Protein AF-A0A5C7QDZ8-F1 (afdb_monomer_lite)

pLDDT: mean 84.64, std 15.02, range [42.12, 98.75]

Sequence (63 aa):
LLTLDDGTHCDDARQLAELKLADVRGKLADLRRIEKVLATLVRDCCASHGTVSCPLISTLQRQ

Structure (mmCIF, N/CA/C/O backbone):
data_AF-A0A5C7QDZ8-F1
#
_entry.id   AF-A0A5C7QDZ8-F1
#
loop_
_atom_site.group_PDB
_atom_site.id
_atom_site.type_symbol
_atom_site.label_atom_id
_atom_site.label_alt_id
_atom_site.label_comp_id
_atom_site.label_asym_id
_atom_site.label_entity_id
_atom_site.label_seq_id
_atom_site.pdbx_PDB_ins_code
_atom_site.Cartn_x
_atom_site.Cartn_y
_atom_site.Cartn_z
_atom_site.occupancy
_atom_site.B_iso_or_equiv
_atom_site.auth_seq_id
_atom_site.auth_comp_id
_atom_site.auth_asym_id
_atom_site.auth_atom_id
_atom_site.pdbx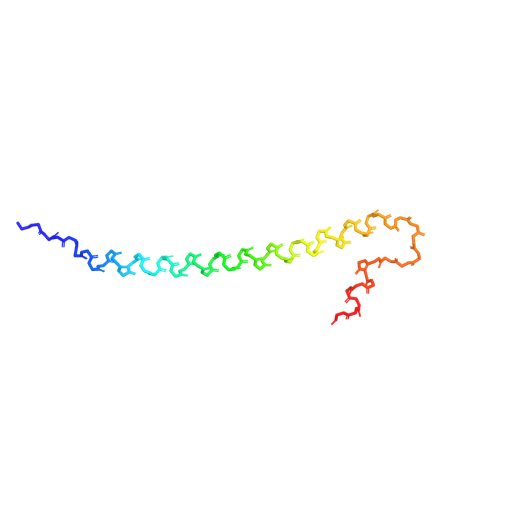_PDB_model_num
ATOM 1 N N . LEU A 1 1 ? 31.225 9.337 -37.610 1.00 42.12 1 LEU A N 1
ATOM 2 C CA . LEU A 1 1 ? 30.980 8.098 -36.845 1.00 42.12 1 LEU A CA 1
ATOM 3 C C . LEU A 1 1 ? 30.158 8.482 -35.629 1.00 42.12 1 LEU A C 1
ATOM 5 O O . LEU A 1 1 ? 30.715 8.973 -34.660 1.00 42.12 1 LEU A O 1
ATOM 9 N N . LEU A 1 2 ? 28.836 8.392 -35.753 1.00 46.19 2 LEU A N 1
ATOM 10 C CA . LEU A 1 2 ? 27.933 8.484 -34.614 1.00 46.19 2 LEU A CA 1
ATOM 11 C C . LEU A 1 2 ? 27.809 7.056 -34.106 1.00 46.19 2 LEU A C 1
ATOM 13 O O . LEU A 1 2 ? 27.216 6.220 -34.784 1.00 46.19 2 LEU A O 1
ATOM 17 N N . THR A 1 3 ? 28.456 6.764 -32.983 1.00 51.25 3 THR A N 1
ATOM 18 C CA . THR A 1 3 ? 28.080 5.637 -32.137 1.00 51.25 3 THR A CA 1
ATOM 19 C C . THR A 1 3 ? 26.622 5.886 -31.792 1.00 51.25 3 THR A C 1
ATOM 21 O O . THR A 1 3 ? 26.303 6.781 -31.011 1.00 51.25 3 THR A O 1
ATOM 24 N N . LEU A 1 4 ? 25.736 5.198 -32.510 1.00 55.31 4 LEU A N 1
ATOM 25 C CA . LEU A 1 4 ? 24.366 5.020 -32.080 1.00 55.31 4 LEU A CA 1
ATOM 26 C C . LEU A 1 4 ? 24.497 4.481 -30.662 1.00 55.31 4 LEU A C 1
ATOM 28 O O . LEU A 1 4 ? 25.146 3.464 -30.456 1.00 55.31 4 LEU A O 1
ATOM 32 N N . ASP A 1 5 ? 24.020 5.254 -29.697 1.00 57.78 5 ASP A N 1
ATOM 33 C CA . ASP A 1 5 ? 23.817 4.775 -28.341 1.00 57.78 5 ASP A CA 1
ATOM 34 C C . ASP A 1 5 ? 22.916 3.550 -28.495 1.00 57.78 5 ASP A C 1
ATOM 36 O O . ASP A 1 5 ? 21.760 3.674 -28.910 1.00 57.78 5 ASP A O 1
ATOM 40 N N . ASP A 1 6 ? 23.535 2.372 -28.411 1.00 56.69 6 ASP A N 1
ATOM 41 C CA . ASP A 1 6 ? 22.983 1.121 -28.904 1.00 56.69 6 ASP A CA 1
ATOM 42 C C . ASP A 1 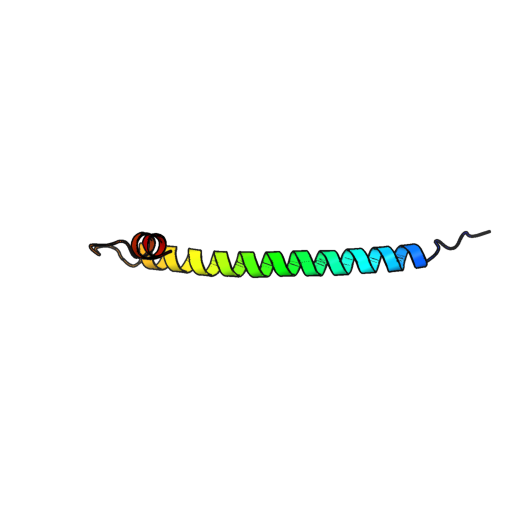6 ? 21.698 0.861 -28.123 1.00 56.69 6 ASP A C 1
ATOM 44 O O . ASP A 1 6 ? 21.750 0.456 -26.963 1.00 56.69 6 ASP A O 1
ATOM 48 N N . GLY A 1 7 ? 20.540 1.141 -28.735 1.00 60.22 7 GLY A N 1
ATOM 49 C CA . GLY A 1 7 ? 19.219 1.138 -28.089 1.00 60.22 7 GLY A CA 1
ATOM 50 C C . GLY A 1 7 ? 18.881 -0.150 -27.329 1.00 60.22 7 GLY A C 1
ATOM 51 O O . GLY A 1 7 ? 17.995 -0.140 -26.481 1.00 60.22 7 GLY A O 1
ATOM 52 N N . THR A 1 8 ? 19.649 -1.217 -27.549 1.00 61.97 8 THR A N 1
ATOM 53 C CA . THR A 1 8 ? 19.763 -2.407 -26.701 1.00 61.97 8 THR A CA 1
ATOM 54 C C . THR A 1 8 ? 19.957 -2.072 -25.213 1.00 61.97 8 THR A C 1
ATOM 56 O O . THR A 1 8 ? 19.243 -2.601 -24.368 1.00 61.97 8 THR A O 1
ATOM 59 N N . HIS A 1 9 ? 20.856 -1.142 -24.867 1.00 71.62 9 HIS A N 1
ATOM 60 C CA . HIS A 1 9 ? 21.072 -0.709 -23.482 1.00 71.62 9 HIS A CA 1
ATOM 61 C C . HIS A 1 9 ? 19.870 0.058 -22.915 1.00 71.62 9 HIS A C 1
ATOM 63 O O . HIS A 1 9 ? 19.581 -0.035 -21.720 1.00 71.62 9 HIS A O 1
ATOM 69 N N . CYS A 1 10 ? 19.139 0.787 -23.763 1.00 84.19 10 CYS A N 1
ATOM 70 C CA . CYS A 1 10 ? 17.910 1.471 -23.368 1.00 84.19 10 CYS A CA 1
ATOM 71 C C . CYS A 1 10 ? 16.746 0.494 -23.153 1.00 84.19 10 CYS A C 1
ATOM 73 O O . CYS A 1 10 ? 15.966 0.685 -22.218 1.00 84.19 10 CYS A O 1
ATOM 75 N N . ASP A 1 11 ? 16.628 -0.549 -23.977 1.00 85.75 11 ASP A N 1
ATOM 76 C CA . ASP A 1 11 ? 15.583 -1.567 -23.852 1.00 85.75 11 ASP A CA 1
ATOM 77 C C . ASP A 1 11 ? 15.767 -2.416 -22.584 1.00 85.75 11 ASP A C 1
ATOM 79 O O . ASP A 1 11 ? 14.807 -2.590 -21.827 1.00 85.75 11 ASP A O 1
ATOM 83 N N . ASP A 1 12 ? 16.999 -2.841 -22.283 1.00 85.69 12 ASP A N 1
ATOM 84 C CA . ASP A 1 12 ? 17.332 -3.556 -21.043 1.00 85.69 12 ASP A CA 1
ATOM 85 C C . ASP A 1 12 ? 17.062 -2.686 -19.801 1.00 85.69 12 ASP A C 1
ATOM 87 O O . ASP A 1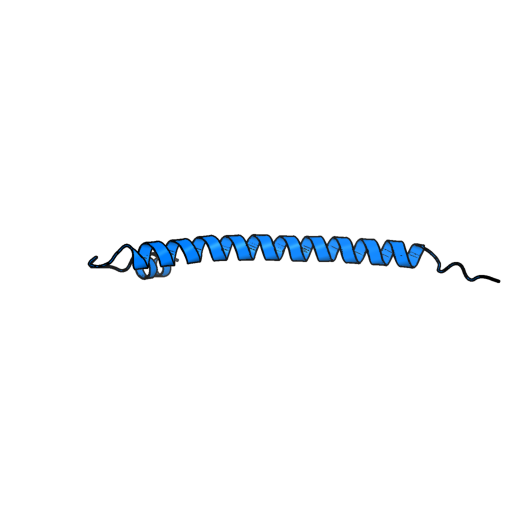 12 ? 16.451 -3.131 -18.821 1.00 85.69 12 ASP A O 1
ATOM 91 N N . ALA A 1 13 ? 17.463 -1.409 -19.846 1.00 89.19 13 ALA A N 1
ATOM 92 C CA . ALA A 1 13 ? 17.200 -0.455 -18.771 1.00 89.19 13 ALA A CA 1
ATOM 93 C C . ALA A 1 13 ? 15.695 -0.216 -18.570 1.00 89.19 13 ALA A C 1
ATOM 95 O O . ALA A 1 13 ? 15.225 -0.166 -17.427 1.00 89.19 13 ALA A O 1
ATOM 96 N N . ARG A 1 14 ? 14.921 -0.111 -19.660 1.00 92.88 14 ARG A N 1
ATOM 97 C CA . ARG A 1 14 ? 13.459 0.013 -19.607 1.00 92.88 14 ARG A CA 1
ATOM 98 C C . ARG A 1 14 ? 12.835 -1.213 -18.950 1.00 92.88 14 ARG A C 1
ATOM 100 O O . ARG A 1 14 ? 12.038 -1.048 -18.029 1.00 92.88 14 ARG A O 1
ATOM 107 N N . GLN A 1 15 ? 13.221 -2.420 -19.359 1.00 95.62 15 GLN A N 1
ATOM 108 C CA . GLN A 1 15 ? 12.676 -3.653 -18.790 1.00 95.62 15 GLN A CA 1
ATOM 109 C C . GLN A 1 15 ? 12.962 -3.759 -17.284 1.00 95.62 15 GLN A C 1
ATOM 111 O O . GLN A 1 15 ? 12.073 -4.108 -16.500 1.00 95.62 15 GLN A O 1
ATOM 116 N N . LEU A 1 16 ? 14.176 -3.405 -16.850 1.00 95.50 16 LEU A N 1
ATOM 117 C CA . LEU A 1 16 ? 14.525 -3.379 -15.430 1.00 95.50 16 LEU A CA 1
ATOM 118 C C . LEU A 1 16 ? 13.692 -2.345 -14.656 1.00 95.50 16 LEU A C 1
ATOM 120 O O . LEU A 1 16 ? 13.200 -2.634 -13.561 1.00 95.50 16 LEU A O 1
ATOM 124 N N . ALA A 1 17 ? 13.509 -1.151 -15.223 1.00 95.94 17 ALA A N 1
ATOM 125 C CA . ALA A 1 17 ? 12.699 -0.099 -14.621 1.00 95.94 17 ALA A CA 1
ATOM 126 C C . ALA A 1 1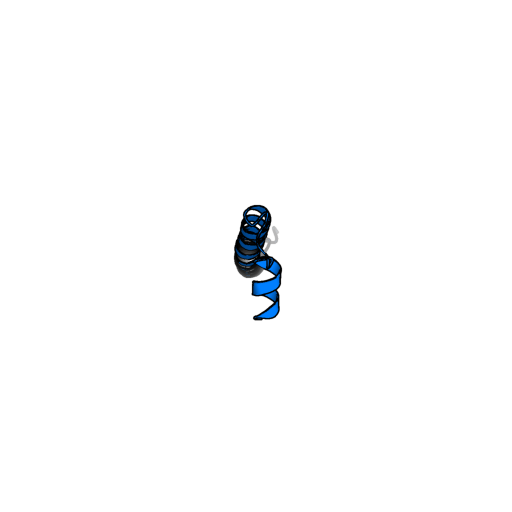7 ? 11.221 -0.507 -14.505 1.00 95.94 17 ALA A C 1
ATOM 128 O O . ALA A 1 17 ? 10.609 -0.283 -13.461 1.00 95.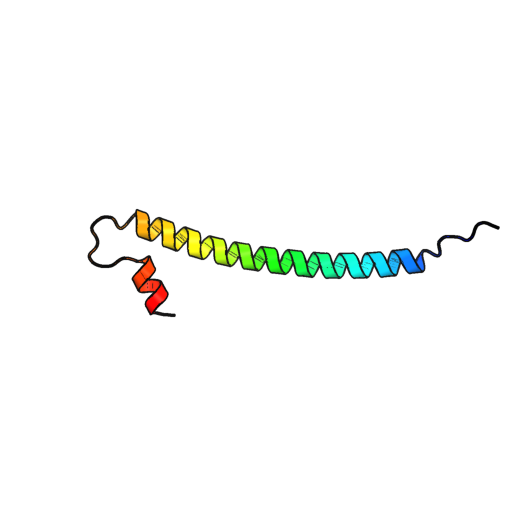94 17 ALA A O 1
ATOM 129 N N . GLU A 1 18 ? 10.656 -1.152 -15.526 1.00 98.12 18 GLU A N 1
ATOM 130 C CA . GLU A 1 18 ? 9.283 -1.667 -15.522 1.00 98.12 18 GLU A CA 1
ATOM 131 C C . GLU A 1 18 ? 9.081 -2.750 -14.459 1.00 98.12 18 GLU A C 1
ATOM 133 O O . GLU A 1 18 ? 8.119 -2.684 -13.686 1.00 98.12 18 GLU A O 1
ATOM 138 N N . LEU A 1 19 ? 10.019 -3.697 -14.349 1.00 98.31 19 LEU A N 1
ATOM 139 C CA . LEU A 1 19 ? 9.997 -4.723 -13.307 1.00 98.31 19 LEU A CA 1
ATOM 140 C C . LEU A 1 19 ? 10.056 -4.091 -11.913 1.00 98.31 19 LEU A C 1
ATOM 142 O O . LEU A 1 19 ? 9.273 -4.440 -11.024 1.00 98.31 19 LEU A O 1
ATOM 146 N N . LYS A 1 20 ? 10.953 -3.118 -11.715 1.00 98.06 20 LYS A N 1
ATOM 147 C CA . LYS A 1 20 ? 11.070 -2.431 -10.429 1.00 98.06 20 LYS A CA 1
ATOM 148 C C . LYS A 1 20 ? 9.823 -1.613 -10.104 1.00 98.06 20 LYS A C 1
ATOM 150 O O . LYS A 1 20 ? 9.392 -1.586 -8.952 1.00 98.06 20 LYS A O 1
ATOM 155 N N . LEU A 1 21 ? 9.222 -0.971 -11.101 1.00 98.62 21 LEU A N 1
ATOM 156 C CA . LEU A 1 21 ? 7.982 -0.221 -10.943 1.00 98.62 21 LEU A CA 1
ATOM 157 C C . LEU A 1 21 ? 6.820 -1.141 -10.550 1.00 98.62 21 LEU A C 1
ATOM 159 O O . LEU A 1 21 ? 6.009 -0.760 -9.704 1.00 98.62 21 LEU A O 1
ATOM 163 N N . ALA A 1 22 ? 6.749 -2.349 -11.112 1.00 98.69 22 ALA A N 1
ATOM 164 C CA . ALA A 1 22 ? 5.776 -3.358 -10.704 1.00 98.69 22 ALA A CA 1
ATOM 165 C C . ALA A 1 22 ? 5.969 -3.780 -9.233 1.00 98.69 22 ALA A C 1
ATOM 167 O O . ALA A 1 22 ? 4.996 -3.772 -8.478 1.00 98.69 22 ALA A O 1
ATOM 168 N N . ASP A 1 23 ? 7.207 -4.042 -8.794 1.00 98.62 23 ASP A N 1
ATOM 169 C CA . ASP A 1 23 ? 7.536 -4.338 -7.384 1.00 98.62 23 ASP A CA 1
ATOM 170 C C . ASP A 1 23 ? 7.108 -3.196 -6.446 1.00 98.62 23 ASP A C 1
ATOM 172 O O . ASP A 1 23 ? 6.425 -3.415 -5.444 1.00 98.62 23 ASP A O 1
ATOM 176 N N . VAL A 1 24 ? 7.439 -1.949 -6.795 1.00 98.75 24 VAL A N 1
ATOM 177 C CA . VAL A 1 24 ? 7.041 -0.770 -6.009 1.00 98.75 24 VAL A CA 1
ATOM 178 C C . VAL A 1 24 ? 5.518 -0.649 -5.927 1.00 98.75 24 VAL A C 1
ATOM 180 O O . VAL A 1 24 ? 4.979 -0.399 -4.849 1.00 98.75 24 VAL A O 1
ATOM 183 N N . ARG A 1 25 ? 4.801 -0.861 -7.036 1.00 98.75 25 ARG A N 1
ATOM 184 C CA . ARG A 1 25 ? 3.330 -0.836 -7.052 1.00 98.75 25 ARG A CA 1
ATOM 185 C C . ARG A 1 25 ? 2.726 -1.937 -6.181 1.00 98.75 25 ARG A C 1
ATOM 187 O O . ARG A 1 25 ? 1.743 -1.661 -5.495 1.00 98.75 25 ARG A O 1
ATOM 194 N N . GLY A 1 26 ? 3.328 -3.127 -6.160 1.00 98.69 26 GLY A N 1
ATOM 195 C CA . GLY A 1 26 ? 2.948 -4.214 -5.254 1.00 98.69 26 GLY A CA 1
ATOM 196 C C . GLY A 1 26 ? 3.090 -3.805 -3.789 1.00 98.69 26 GLY A C 1
ATOM 197 O O . GLY A 1 26 ? 2.113 -3.817 -3.044 1.00 98.69 26 GLY A O 1
ATOM 198 N N . LYS A 1 27 ? 4.266 -3.298 -3.404 1.00 98.38 27 LYS A N 1
ATOM 199 C CA . LYS A 1 27 ? 4.531 -2.819 -2.036 1.00 98.38 27 LYS A CA 1
ATOM 200 C C . LYS A 1 27 ? 3.576 -1.709 -1.603 1.00 98.38 27 LYS A C 1
ATOM 202 O O . LYS A 1 27 ? 3.087 -1.719 -0.478 1.00 98.38 27 LYS A O 1
ATOM 207 N N . LEU A 1 28 ? 3.266 -0.768 -2.494 1.00 98.62 28 LEU A N 1
ATOM 208 C CA . LEU A 1 28 ? 2.280 0.279 -2.216 1.00 98.62 28 LEU A CA 1
ATOM 209 C C . LEU A 1 28 ? 0.871 -0.289 -2.007 1.00 98.62 28 LEU A C 1
ATOM 211 O O . LEU A 1 28 ? 0.134 0.217 -1.164 1.00 98.62 28 LEU A O 1
ATOM 215 N N . ALA A 1 29 ? 0.474 -1.316 -2.762 1.00 98.56 29 ALA A N 1
ATOM 216 C CA . ALA A 1 29 ? -0.818 -1.971 -2.574 1.00 98.56 29 ALA A CA 1
ATOM 217 C C . ALA A 1 29 ? -0.901 -2.680 -1.212 1.00 98.56 29 ALA A C 1
ATOM 219 O O . ALA A 1 29 ? -1.922 -2.570 -0.528 1.00 98.56 29 ALA A O 1
ATOM 220 N N . ASP A 1 30 ? 0.178 -3.338 -0.789 1.00 98.31 30 ASP A N 1
ATOM 221 C CA . ASP A 1 30 ? 0.253 -3.992 0.519 1.00 98.31 30 ASP A CA 1
ATOM 222 C C . ASP A 1 30 ? 0.213 -2.975 1.663 1.00 98.31 30 ASP A C 1
ATOM 224 O O . ASP A 1 30 ? -0.585 -3.120 2.591 1.00 98.31 30 ASP A O 1
ATOM 228 N N . LEU A 1 31 ? 0.980 -1.886 1.560 1.00 98.69 31 LEU A N 1
ATOM 229 C CA . LEU A 1 31 ? 0.959 -0.808 2.550 1.00 98.69 31 LEU A CA 1
ATOM 230 C C . LEU A 1 31 ? -0.425 -0.161 2.671 1.00 98.69 31 LEU A C 1
ATOM 232 O O . LEU A 1 31 ? -0.907 0.022 3.785 1.00 98.69 31 LEU A O 1
ATOM 236 N N . ARG A 1 32 ? -1.114 0.105 1.554 1.00 98.62 32 ARG A N 1
ATOM 237 C CA . ARG A 1 32 ? -2.498 0.624 1.569 1.00 98.62 32 ARG A CA 1
ATOM 238 C C . ARG A 1 32 ? -3.477 -0.338 2.241 1.00 98.62 32 ARG A C 1
ATOM 240 O O . ARG A 1 32 ? -4.436 0.092 2.881 1.00 98.62 32 ARG A O 1
ATOM 247 N N . ARG A 1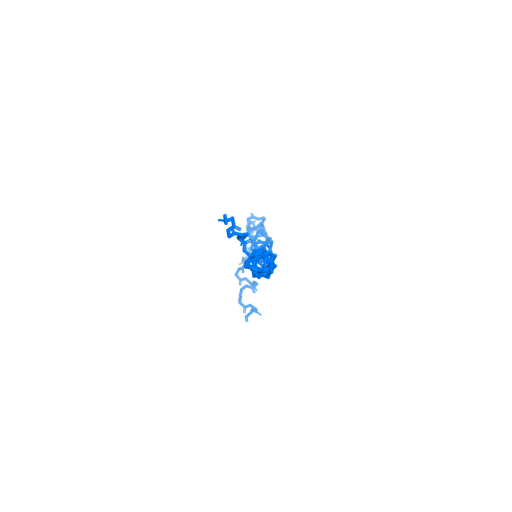 33 ? -3.264 -1.649 2.101 1.00 98.12 33 ARG A N 1
ATOM 248 C CA . ARG A 1 33 ? -4.087 -2.660 2.778 1.00 98.12 33 ARG A CA 1
ATOM 249 C C . ARG A 1 33 ? -3.883 -2.603 4.289 1.00 98.12 33 ARG A C 1
ATOM 251 O O . ARG A 1 33 ? -4.869 -2.583 5.022 1.00 98.12 33 ARG A O 1
ATOM 258 N N . ILE A 1 34 ? -2.628 -2.539 4.735 1.00 96.50 34 ILE A N 1
ATOM 259 C CA . ILE A 1 34 ? -2.267 -2.402 6.154 1.00 96.50 34 ILE A CA 1
ATOM 260 C C . ILE A 1 34 ? -2.848 -1.102 6.720 1.00 96.50 34 ILE A C 1
ATOM 262 O O . ILE A 1 34 ? -3.531 -1.127 7.742 1.00 96.50 34 ILE A O 1
ATOM 266 N N . GLU A 1 35 ? -2.657 0.015 6.016 1.00 98.06 35 GLU A N 1
ATOM 267 C CA . GLU A 1 35 ? -3.201 1.327 6.375 1.00 98.06 35 GLU A CA 1
ATOM 268 C C . GLU A 1 35 ? -4.717 1.268 6.587 1.00 98.06 35 GLU A C 1
ATOM 270 O O . GLU A 1 35 ? -5.215 1.733 7.608 1.00 98.06 35 GLU A O 1
ATOM 275 N N . LYS A 1 36 ? -5.465 0.643 5.670 1.00 97.44 36 LYS A N 1
ATOM 276 C CA . LYS A 1 36 ? -6.926 0.539 5.778 1.00 97.44 36 LYS A CA 1
ATOM 277 C C . LYS A 1 36 ? -7.374 -0.228 7.025 1.00 97.44 36 LYS A C 1
ATOM 279 O O . LYS A 1 36 ? -8.361 0.164 7.656 1.00 97.44 36 LYS A O 1
ATOM 284 N N . VAL A 1 37 ? -6.676 -1.309 7.375 1.00 94.44 37 VAL A N 1
ATOM 285 C CA . VAL A 1 37 ? -6.963 -2.084 8.592 1.00 94.44 37 VAL A CA 1
ATOM 286 C C . VAL A 1 37 ? -6.687 -1.230 9.825 1.00 94.44 37 VAL A C 1
ATOM 288 O O . VAL A 1 37 ? -7.578 -1.064 10.655 1.00 94.44 37 VAL A O 1
ATOM 291 N N . LEU A 1 38 ? -5.507 -0.612 9.904 1.00 94.25 38 LEU A N 1
ATOM 292 C CA . LEU A 1 38 ? -5.131 0.250 11.025 1.00 94.25 38 LEU A CA 1
ATOM 293 C C . LEU A 1 38 ? -6.091 1.434 11.186 1.00 94.25 38 LEU A C 1
ATOM 295 O O . LEU A 1 38 ? -6.574 1.685 12.286 1.00 94.25 38 LEU A O 1
ATOM 299 N N . ALA A 1 39 ? -6.443 2.112 10.092 1.00 95.12 39 ALA A N 1
ATOM 300 C CA . ALA A 1 39 ? -7.396 3.217 10.105 1.00 95.12 39 ALA A CA 1
ATOM 301 C C . ALA A 1 39 ? -8.775 2.782 10.620 1.00 95.12 39 ALA A C 1
ATOM 303 O O . ALA A 1 39 ? -9.455 3.552 11.291 1.00 95.12 39 ALA A O 1
ATOM 304 N N . THR A 1 40 ? -9.193 1.551 10.319 1.00 92.69 40 THR A N 1
ATOM 305 C CA . THR A 1 40 ? -10.451 0.995 10.833 1.00 92.69 40 THR A CA 1
ATOM 306 C C . THR A 1 40 ? -10.361 0.732 12.331 1.00 92.69 40 THR A C 1
ATOM 308 O O . THR A 1 40 ? -11.193 1.242 13.071 1.00 92.69 40 THR A O 1
ATOM 311 N N . LEU A 1 41 ? -9.300 0.067 12.796 1.00 90.88 41 LEU A N 1
ATOM 312 C CA . LEU A 1 41 ? -9.090 -0.195 14.224 1.00 90.88 41 LEU A CA 1
ATOM 313 C C . LEU A 1 41 ? -9.020 1.090 15.058 1.00 90.88 41 LEU A C 1
ATOM 315 O O . LEU A 1 41 ? -9.578 1.146 16.152 1.00 90.88 41 LEU A O 1
ATOM 319 N N . VAL A 1 42 ? -8.358 2.128 14.541 1.00 91.44 42 VAL A N 1
ATOM 320 C CA . VAL A 1 42 ? -8.281 3.437 15.202 1.00 91.44 42 VAL A CA 1
ATOM 321 C C . VAL A 1 42 ? -9.660 4.090 15.275 1.00 91.44 42 VAL A C 1
ATOM 323 O O . VAL A 1 42 ? -10.052 4.540 16.349 1.00 91.44 42 VAL A O 1
ATOM 326 N N . ARG A 1 43 ? -10.426 4.111 14.173 1.00 91.62 43 ARG A N 1
ATOM 327 C CA . ARG A 1 43 ? -11.792 4.662 14.184 1.00 91.62 43 ARG A CA 1
ATOM 328 C C . ARG A 1 43 ? -12.690 3.932 15.177 1.00 91.62 43 ARG A C 1
ATOM 330 O O . ARG A 1 43 ? -13.376 4.595 15.948 1.00 91.62 43 ARG A O 1
ATOM 337 N N . ASP A 1 44 ? -12.654 2.603 15.185 1.00 88.19 44 ASP A N 1
ATOM 338 C CA . ASP A 1 44 ? -13.478 1.786 16.078 1.00 88.19 44 ASP A CA 1
ATOM 339 C C . ASP A 1 44 ? -13.118 2.044 17.547 1.00 88.19 44 ASP A C 1
ATOM 341 O O . ASP A 1 44 ? -14.005 2.209 18.381 1.00 88.19 44 ASP A O 1
ATOM 345 N N . CYS A 1 45 ? -11.822 2.173 17.853 1.00 88.94 45 CYS A N 1
ATOM 346 C CA . CYS A 1 45 ? -11.335 2.553 19.179 1.00 88.94 45 CYS A CA 1
ATOM 347 C C . CYS A 1 45 ? -11.818 3.947 19.611 1.00 88.94 45 CYS A C 1
ATOM 349 O O . CYS A 1 45 ? -12.214 4.136 20.760 1.00 88.94 45 CYS A O 1
ATOM 351 N N . CYS A 1 46 ? -11.778 4.935 18.713 1.00 86.75 46 CYS A N 1
ATOM 352 C CA . CYS A 1 46 ? -12.261 6.285 19.008 1.00 86.75 46 CYS A CA 1
ATOM 353 C C . CYS A 1 46 ? -13.787 6.331 19.169 1.00 86.75 46 CYS A C 1
ATOM 355 O O . CYS A 1 46 ? -14.293 7.121 19.960 1.00 86.75 46 CYS A O 1
ATOM 357 N N . ALA A 1 47 ? -14.530 5.495 18.441 1.00 86.12 47 ALA A N 1
ATOM 358 C CA . ALA A 1 47 ? -15.985 5.416 18.544 1.00 86.12 47 ALA A CA 1
ATOM 359 C C . ALA A 1 47 ? -16.455 4.690 19.817 1.00 86.12 47 ALA A C 1
ATOM 361 O O . ALA A 1 47 ? -17.548 4.955 20.310 1.00 86.12 47 ALA A O 1
ATOM 362 N N . SER A 1 48 ? -15.635 3.799 20.379 1.00 81.44 48 SER A N 1
ATOM 363 C CA . SER A 1 48 ? -15.982 2.965 21.534 1.00 81.44 48 SER A CA 1
ATOM 364 C C . SER A 1 48 ? -15.814 3.661 22.898 1.00 81.44 48 SER A C 1
ATOM 366 O O . SER A 1 48 ? -15.507 3.010 23.897 1.00 81.44 48 SER A O 1
ATOM 368 N N . HIS A 1 49 ? -15.993 4.983 22.985 1.00 70.75 49 HIS A N 1
ATOM 369 C CA . HIS A 1 49 ? -15.915 5.692 24.269 1.00 70.75 49 HIS A CA 1
ATOM 370 C C . HIS A 1 49 ? -16.940 5.126 25.272 1.00 70.75 49 HIS A C 1
ATOM 372 O O . HIS A 1 49 ? -18.145 5.181 25.043 1.00 70.75 49 HIS A O 1
ATOM 378 N N . GLY A 1 50 ? -16.452 4.588 26.397 1.00 69.62 50 GLY A N 1
ATOM 379 C CA . GLY A 1 50 ? -17.284 4.019 27.466 1.00 69.62 50 GLY A CA 1
ATOM 380 C C . GLY A 1 50 ? -17.493 2.501 27.410 1.00 69.62 50 GLY A C 1
ATOM 381 O O . GLY A 1 50 ? -18.192 1.962 28.265 1.00 69.62 50 GLY A O 1
ATOM 382 N N . THR A 1 51 ? -16.888 1.781 26.458 1.00 70.62 51 THR A N 1
ATOM 383 C CA . THR A 1 51 ? -16.926 0.308 26.449 1.00 70.62 51 THR A CA 1
ATOM 384 C C . THR A 1 51 ? -15.886 -0.295 27.395 1.00 70.62 51 THR A C 1
ATOM 386 O O . THR A 1 51 ? -14.752 0.173 27.454 1.00 70.62 51 THR A O 1
ATOM 389 N N . VAL A 1 52 ? -16.243 -1.390 28.078 1.00 75.31 52 VAL A N 1
ATOM 390 C CA . VAL A 1 52 ? -15.376 -2.102 29.045 1.00 75.31 52 VAL A CA 1
ATOM 391 C C . VAL A 1 52 ? -14.092 -2.658 28.410 1.00 75.31 52 VAL A C 1
ATOM 393 O O . VAL A 1 52 ? -13.090 -2.828 29.098 1.00 75.31 52 VAL A O 1
ATOM 396 N N . SER A 1 53 ? -14.095 -2.920 27.099 1.00 76.25 53 SER A N 1
ATOM 397 C CA . SER A 1 53 ? -12.920 -3.398 26.370 1.00 76.25 53 SER A CA 1
ATOM 398 C C . SER A 1 53 ? -12.679 -2.578 25.109 1.00 76.25 53 SER A C 1
ATOM 400 O O . SER A 1 53 ? -13.607 -2.321 24.345 1.00 76.25 53 SER A O 1
ATOM 402 N N . CYS A 1 54 ? -11.422 -2.197 24.882 1.00 82.94 54 CYS A N 1
ATOM 403 C CA . CYS A 1 54 ? -10.992 -1.504 23.675 1.00 82.94 54 CYS A CA 1
ATOM 404 C C . CYS A 1 54 ? -11.001 -2.475 22.470 1.00 82.94 54 CYS A C 1
ATOM 406 O O . CYS A 1 54 ? -10.286 -3.489 22.504 1.00 82.94 54 CYS A O 1
ATOM 408 N N . PRO A 1 55 ? -11.753 -2.184 21.386 1.00 80.75 55 PRO A N 1
ATOM 409 C CA . PRO A 1 55 ? -11.801 -3.022 20.183 1.00 80.75 55 PRO A CA 1
ATOM 410 C C . PRO A 1 55 ? -10.431 -3.231 19.523 1.00 80.75 55 PRO A C 1
ATOM 412 O O . PRO A 1 55 ? -10.157 -4.310 18.995 1.00 80.75 55 PRO A O 1
ATOM 415 N N . LEU A 1 56 ? -9.541 -2.236 19.607 1.00 82.56 56 LEU A N 1
ATOM 416 C CA . LEU A 1 56 ? -8.178 -2.318 19.078 1.00 82.56 56 LEU A CA 1
ATOM 417 C C . LEU A 1 56 ? -7.344 -3.352 19.850 1.00 82.56 56 LEU A C 1
ATOM 419 O O . LEU A 1 56 ? -6.770 -4.249 19.236 1.00 82.56 56 LEU A O 1
ATOM 423 N N . ILE A 1 57 ? -7.353 -3.303 21.188 1.00 82.88 57 ILE A N 1
ATOM 424 C CA . ILE A 1 57 ? -6.656 -4.286 22.042 1.00 82.88 57 ILE A CA 1
ATOM 425 C C . ILE A 1 57 ? -7.229 -5.691 21.818 1.00 82.88 57 ILE A C 1
ATOM 427 O O . ILE A 1 57 ? -6.481 -6.644 21.613 1.00 82.88 57 ILE A O 1
ATOM 431 N N . SER A 1 58 ? -8.559 -5.804 21.773 1.00 83.06 58 SER A N 1
ATOM 432 C CA . SER A 1 58 ? -9.259 -7.081 21.574 1.00 83.06 58 SER A CA 1
ATOM 433 C C . SER A 1 58 ? -8.962 -7.737 20.223 1.00 83.06 58 SER A C 1
ATOM 435 O O . SER A 1 58 ? -9.109 -8.952 20.074 1.00 83.06 58 SER A O 1
ATOM 437 N N . THR A 1 59 ? -8.618 -6.944 19.207 1.00 82.69 59 THR A N 1
ATOM 438 C CA . THR A 1 59 ? -8.267 -7.456 17.877 1.00 82.69 59 THR A CA 1
ATOM 439 C C . THR A 1 59 ? -6.802 -7.874 17.821 1.00 82.69 59 THR A C 1
ATOM 441 O O . THR A 1 59 ? -6.507 -8.946 17.304 1.00 82.69 59 THR A O 1
ATOM 444 N N . LEU A 1 60 ? -5.899 -7.085 18.415 1.00 80.62 60 LEU A N 1
ATOM 445 C CA . LEU A 1 60 ? -4.469 -7.403 18.468 1.00 80.62 60 LEU A CA 1
ATOM 446 C C . LEU A 1 60 ? -4.154 -8.638 19.324 1.00 80.62 60 LEU A C 1
ATOM 448 O O . LEU A 1 60 ? -3.233 -9.367 18.999 1.00 80.62 60 LEU A O 1
ATOM 452 N N . GLN A 1 61 ? -4.923 -8.908 20.382 1.00 83.56 61 GLN A N 1
ATOM 453 C CA . GLN A 1 61 ? -4.741 -10.107 21.217 1.00 83.56 61 GLN A CA 1
ATOM 454 C C . GLN A 1 61 ? -5.200 -11.418 20.554 1.00 83.56 61 GLN A C 1
ATOM 456 O O . GLN A 1 61 ? -4.939 -12.491 21.091 1.00 83.56 61 GLN A O 1
ATOM 461 N N . ARG A 1 62 ? -5.938 -11.347 19.439 1.00 75.06 62 ARG A N 1
ATOM 462 C CA . ARG A 1 62 ? -6.456 -12.520 18.712 1.00 75.06 62 ARG A CA 1
ATOM 463 C C . ARG A 1 62 ? -5.596 -12.928 17.512 1.00 75.06 62 ARG A C 1
ATOM 465 O O . ARG A 1 62 ? -5.954 -13.892 16.837 1.00 75.06 62 ARG A O 1
ATOM 472 N N . GLN A 1 63 ? -4.521 -12.193 17.239 1.00 58.22 63 GLN A N 1
ATOM 473 C CA . GLN A 1 63 ? -3.510 -12.512 16.228 1.00 58.22 63 GLN A CA 1
ATOM 474 C C . GLN A 1 63 ? -2.279 -13.112 16.900 1.00 58.22 63 GLN A C 1
ATOM 476 O O . GLN A 1 63 ? -1.654 -13.979 16.255 1.00 58.22 63 GLN A O 1
#

Radius of gyration: 23.63 Å; chains: 1; bounding box: 48×21×66 Å

Secondary structure (DSSP, 8-state):
------THHHHHHHHHHHHHHHHHHHHHHHHHHHHHHHHHHHHHHHH-TT-SS-HHHHHHTT-

Foldseek 3Di:
DPPPPPCVVVVVVVVVVVVVVVVVVVVVVVVVVVVVVVVVLVVQQVVCPPDPDRSNVVVVVVD